Protein AF-A0A5S3VT58-F1 (afdb_monomer_lite)

Structure (mmCIF, N/CA/C/O backbone):
data_AF-A0A5S3VT58-F1
#
_entry.id   AF-A0A5S3VT58-F1
#
loop_
_atom_site.group_PDB
_atom_site.id
_atom_site.type_symbol
_atom_site.label_atom_id
_atom_site.label_alt_id
_atom_site.label_comp_id
_atom_site.label_asym_id
_atom_site.label_entity_id
_atom_site.label_seq_id
_atom_site.pdbx_PDB_ins_code
_atom_site.Cartn_x
_atom_site.Cartn_y
_atom_site.Cartn_z
_atom_site.occupancy
_atom_site.B_iso_or_equiv
_atom_site.auth_seq_id
_atom_site.auth_comp_id
_atom_site.auth_asym_id
_atom_site.auth_atom_id
_atom_site.pdbx_PDB_model_num
ATOM 1 N N . ILE A 1 1 ? -1.007 4.628 0.765 1.00 87.00 1 ILE A N 1
ATOM 2 C CA . ILE A 1 1 ? 0.013 4.463 -0.300 1.00 87.00 1 ILE A CA 1
ATOM 3 C C . ILE A 1 1 ? 0.334 5.782 -1.026 1.00 87.00 1 ILE A C 1
ATOM 5 O O . ILE A 1 1 ? 1.431 6.280 -0.851 1.00 87.00 1 ILE A O 1
ATOM 9 N N . TYR A 1 2 ? -0.573 6.399 -1.796 1.00 89.50 2 TYR A N 1
ATOM 10 C CA . TYR A 1 2 ? -0.174 7.473 -2.738 1.00 89.50 2 TYR A CA 1
ATOM 11 C C . TYR A 1 2 ? -0.137 8.914 -2.187 1.00 89.50 2 TYR A C 1
ATOM 13 O O . TYR A 1 2 ? 0.707 9.707 -2.595 1.00 89.50 2 TYR A O 1
ATOM 21 N N . ASN A 1 3 ? -1.019 9.267 -1.247 1.00 86.94 3 ASN A N 1
ATOM 22 C CA . ASN A 1 3 ? -1.286 10.679 -0.914 1.00 86.94 3 ASN A CA 1
ATOM 23 C C . ASN A 1 3 ? -0.472 11.248 0.259 1.00 86.94 3 ASN A C 1
ATOM 25 O O . ASN A 1 3 ? -0.556 12.441 0.529 1.00 86.94 3 ASN A O 1
ATOM 29 N N . LYS A 1 4 ? 0.302 10.418 0.969 1.00 86.00 4 LYS A N 1
ATOM 30 C CA . LYS A 1 4 ? 1.041 10.836 2.176 1.00 86.00 4 LYS A CA 1
ATOM 31 C C . LYS A 1 4 ? 2.525 11.142 1.940 1.00 86.00 4 LYS A C 1
ATOM 33 O O . LYS A 1 4 ? 3.234 11.449 2.885 1.00 86.00 4 LYS A O 1
ATOM 38 N N . GLY A 1 5 ? 3.009 11.048 0.699 1.00 86.12 5 GLY A N 1
ATOM 39 C CA . GLY A 1 5 ? 4.424 11.292 0.377 1.00 86.12 5 GLY A CA 1
ATOM 40 C C . GLY A 1 5 ? 5.396 10.233 0.914 1.00 86.12 5 GLY A C 1
ATOM 41 O O . GLY A 1 5 ? 6.604 10.390 0.776 1.00 86.12 5 GLY A O 1
ATOM 42 N N . PHE A 1 6 ? 4.881 9.151 1.498 1.00 91.69 6 PHE A N 1
ATOM 43 C CA . PHE A 1 6 ? 5.670 8.017 1.956 1.00 91.69 6 PHE A CA 1
ATOM 44 C C . PHE A 1 6 ? 6.186 7.186 0.785 1.00 91.69 6 PHE A C 1
ATOM 46 O O . PHE A 1 6 ? 5.546 7.071 -0.266 1.00 91.69 6 PHE A O 1
ATOM 53 N N . ASN A 1 7 ? 7.346 6.561 0.981 1.00 91.50 7 ASN 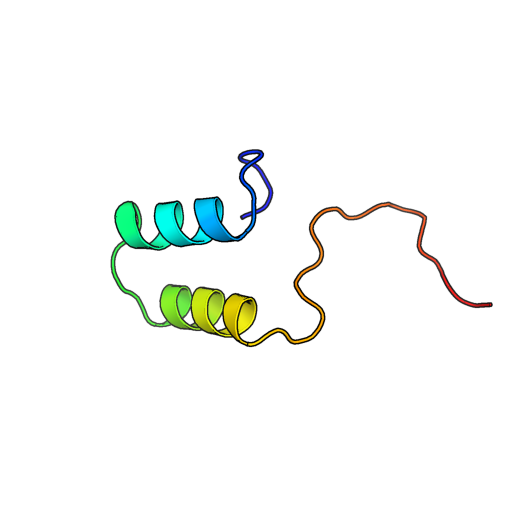A N 1
ATOM 54 C CA . ASN A 1 7 ? 7.782 5.500 0.084 1.00 91.50 7 ASN A CA 1
ATOM 55 C C . ASN A 1 7 ? 6.925 4.231 0.295 1.00 91.50 7 ASN A C 1
ATOM 57 O O . ASN A 1 7 ? 6.040 4.190 1.154 1.00 91.50 7 ASN A O 1
ATOM 61 N N . THR A 1 8 ? 7.144 3.203 -0.529 1.00 90.56 8 THR A N 1
ATOM 62 C CA . THR A 1 8 ? 6.326 1.981 -0.481 1.00 90.56 8 THR A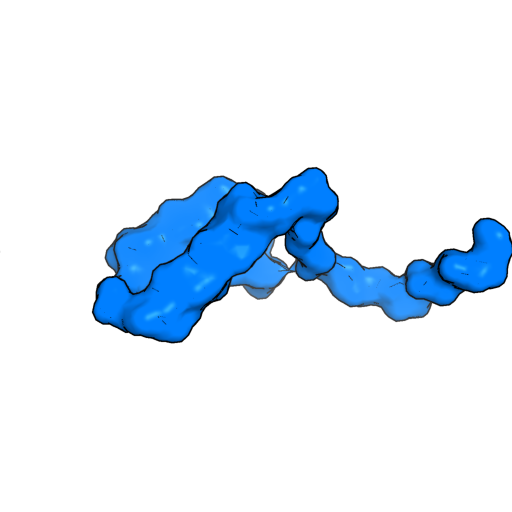 CA 1
ATOM 63 C C . THR A 1 8 ? 6.439 1.287 0.877 1.00 90.56 8 THR A C 1
ATOM 65 O O . THR A 1 8 ? 5.411 0.975 1.463 1.00 90.56 8 THR A O 1
ATOM 68 N N . THR A 1 9 ? 7.654 1.122 1.406 1.00 92.00 9 THR A N 1
ATOM 69 C CA . THR A 1 9 ? 7.908 0.482 2.706 1.00 92.00 9 THR A CA 1
ATOM 70 C C . THR A 1 9 ? 7.223 1.228 3.846 1.00 92.00 9 THR A C 1
ATOM 72 O O . THR A 1 9 ? 6.398 0.648 4.539 1.00 92.00 9 THR A O 1
ATOM 75 N N . GLN A 1 10 ? 7.457 2.537 3.952 1.00 94.12 10 GLN A N 1
ATOM 76 C CA . GLN A 1 10 ? 6.831 3.397 4.961 1.00 94.12 10 GLN A CA 1
ATOM 77 C C . GLN A 1 10 ? 5.302 3.386 4.863 1.00 94.12 10 GLN A C 1
ATOM 79 O O . GLN A 1 10 ? 4.603 3.453 5.867 1.00 94.12 10 GLN A O 1
ATOM 84 N N . SER A 1 11 ? 4.760 3.320 3.643 1.00 93.50 11 SER A N 1
ATOM 85 C CA . SER A 1 11 ? 3.313 3.243 3.453 1.00 93.50 11 SER A CA 1
ATOM 86 C C . SER A 1 11 ? 2.730 1.913 3.921 1.00 93.50 11 SER A C 1
ATOM 88 O O . SER A 1 11 ? 1.595 1.914 4.387 1.00 93.50 11 SER A O 1
ATOM 90 N N . LEU A 1 12 ? 3.457 0.805 3.742 1.00 93.31 12 LEU A N 1
ATOM 91 C CA . LEU A 1 12 ? 3.031 -0.522 4.190 1.00 93.31 12 LEU A CA 1
ATOM 92 C C . LEU A 1 12 ? 3.097 -0.624 5.714 1.00 93.31 12 LEU A C 1
ATOM 94 O O . LEU A 1 12 ? 2.104 -1.016 6.310 1.00 93.31 12 LEU A O 1
ATOM 98 N N . GLU A 1 13 ? 4.195 -0.176 6.326 1.00 93.75 13 GLU A N 1
ATOM 99 C CA . GLU A 1 13 ? 4.332 -0.098 7.789 1.00 93.75 13 GLU A CA 1
ATOM 100 C C . GLU A 1 13 ? 3.203 0.741 8.397 1.00 93.75 13 GLU A C 1
ATOM 102 O O . GLU A 1 13 ? 2.483 0.272 9.272 1.00 93.75 13 GLU A O 1
ATOM 107 N N . PHE A 1 14 ? 2.946 1.932 7.844 1.00 94.19 14 PHE A N 1
ATOM 108 C CA . PHE A 1 14 ? 1.849 2.787 8.303 1.00 94.19 14 PHE A CA 1
ATOM 109 C C . PHE A 1 14 ? 0.475 2.103 8.196 1.00 94.19 14 PHE A C 1
ATOM 111 O O . PHE A 1 14 ? -0.384 2.299 9.047 1.00 94.19 14 PHE A O 1
ATOM 118 N N . ILE A 1 15 ? 0.232 1.327 7.134 1.00 91.56 15 ILE A N 1
ATOM 119 C CA . ILE A 1 15 ? -1.032 0.597 6.952 1.00 91.56 15 ILE A CA 1
ATOM 120 C C . ILE A 1 15 ? -1.157 -0.544 7.963 1.00 91.56 15 ILE A C 1
ATOM 122 O O . ILE A 1 15 ? -2.242 -0.748 8.495 1.00 91.56 15 ILE A O 1
ATOM 126 N N . GLU A 1 16 ? -0.082 -1.283 8.221 1.00 91.38 16 GLU A N 1
ATOM 127 C CA . GLU A 1 16 ? -0.084 -2.397 9.173 1.00 91.38 16 GLU A CA 1
ATOM 128 C C . GLU A 1 16 ? -0.228 -1.914 10.629 1.00 91.38 16 GLU A C 1
ATOM 130 O O . GLU A 1 16 ? -0.866 -2.603 11.424 1.00 91.38 16 GLU A O 1
ATOM 135 N N . GLU A 1 17 ? 0.306 -0.734 10.964 1.00 93.19 17 GLU A N 1
ATOM 136 C CA 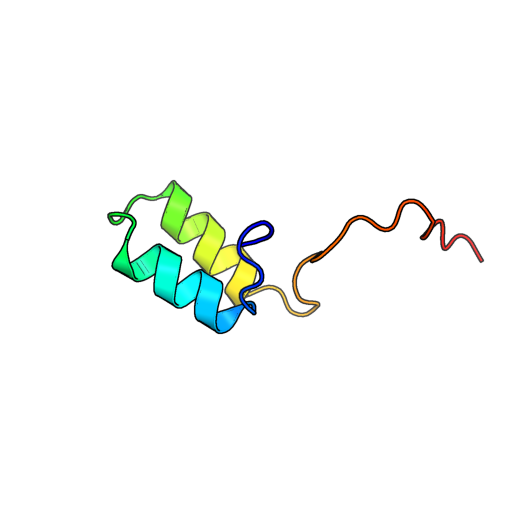. GLU A 1 17 ? 0.223 -0.138 12.307 1.00 93.19 17 GLU A CA 1
ATOM 137 C C . GLU A 1 17 ? -1.119 0.558 12.589 1.00 93.19 17 GLU A C 1
ATOM 139 O O . GLU A 1 17 ? -1.677 0.408 13.675 1.00 93.19 17 GLU A O 1
ATOM 144 N N . GLU A 1 18 ? -1.656 1.317 11.629 1.00 93.12 18 GLU A N 1
ATOM 145 C CA . GLU A 1 18 ? -2.817 2.193 11.866 1.00 93.12 18 GLU A CA 1
ATOM 146 C C . GLU A 1 18 ? -4.153 1.565 11.456 1.00 93.12 18 GLU A C 1
ATOM 148 O O . GLU A 1 18 ? -5.212 2.009 11.907 1.00 93.12 18 GLU A O 1
ATOM 153 N N . LEU A 1 19 ? -4.135 0.549 10.586 1.00 90.88 19 LEU A N 1
ATOM 154 C CA . LEU A 1 19 ? -5.337 -0.150 10.136 1.00 90.88 19 LEU A CA 1
ATOM 155 C C . LEU A 1 19 ? -5.365 -1.570 10.699 1.00 90.88 19 LEU A C 1
ATOM 157 O O . LEU A 1 19 ? -4.420 -2.348 10.561 1.00 90.88 19 LEU A O 1
ATOM 161 N N . SER A 1 20 ? -6.503 -1.935 11.286 1.00 92.31 20 SER A N 1
ATOM 162 C CA . SER A 1 20 ? -6.756 -3.287 11.782 1.00 92.31 20 SER A CA 1
ATOM 163 C C . SER A 1 20 ? -6.650 -4.334 10.673 1.00 9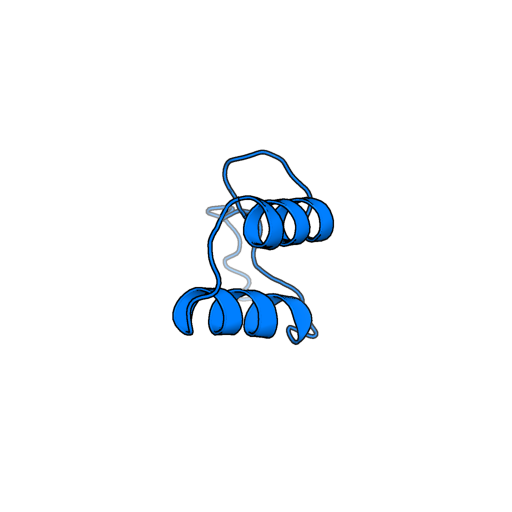2.31 20 SER A C 1
ATOM 165 O O . SER A 1 20 ? -6.906 -4.042 9.505 1.00 92.31 20 SER A O 1
ATOM 167 N N . ALA A 1 21 ? -6.326 -5.571 11.052 1.00 93.50 21 ALA A N 1
ATOM 168 C CA . ALA A 1 21 ? -6.283 -6.684 10.114 1.00 93.50 21 ALA A CA 1
ATOM 169 C C . ALA A 1 21 ? -7.656 -6.976 9.513 1.00 93.50 21 ALA A C 1
ATOM 171 O O . ALA A 1 21 ? -8.615 -7.237 10.239 1.00 93.50 21 ALA A O 1
ATOM 172 N N . THR A 1 22 ? -7.724 -6.907 8.187 1.00 96.44 22 THR A N 1
ATOM 173 C CA . THR A 1 22 ? -8.889 -7.254 7.377 1.00 96.44 22 THR A CA 1
ATOM 174 C C . THR A 1 22 ? -8.415 -7.955 6.111 1.00 96.44 22 THR A C 1
ATOM 176 O O . THR A 1 22 ? -7.316 -7.676 5.624 1.00 96.44 22 THR A O 1
ATOM 179 N N . ASP A 1 23 ? -9.263 -8.818 5.5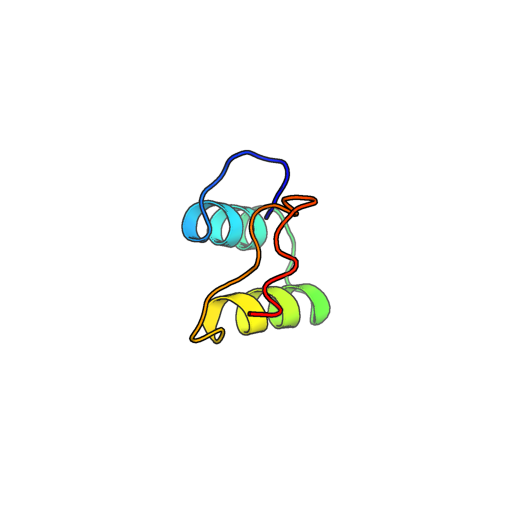52 1.00 95.00 23 ASP A N 1
ATOM 180 C CA . ASP A 1 23 ? -8.948 -9.562 4.328 1.00 95.00 23 ASP A CA 1
ATOM 181 C C . ASP A 1 23 ? -8.580 -8.617 3.171 1.00 95.00 23 ASP A C 1
ATOM 183 O O . ASP A 1 23 ? -7.590 -8.825 2.474 1.00 95.00 23 ASP A O 1
ATOM 187 N N . GLU A 1 24 ? -9.315 -7.509 3.028 1.00 95.00 24 GLU A N 1
ATOM 188 C CA . GLU A 1 24 ? -9.061 -6.494 1.997 1.00 95.00 24 GLU A CA 1
ATOM 189 C C . GLU A 1 24 ? -7.704 -5.797 2.179 1.00 95.00 24 GLU A C 1
ATOM 191 O O . GLU A 1 24 ? -6.990 -5.530 1.209 1.00 95.00 24 GLU A O 1
ATOM 196 N N . ARG A 1 25 ? -7.319 -5.487 3.426 1.00 94.25 25 ARG A N 1
ATOM 197 C CA . ARG A 1 25 ? -6.013 -4.881 3.720 1.00 94.25 25 ARG A CA 1
ATOM 198 C C . ARG A 1 25 ? -4.899 -5.848 3.347 1.00 94.25 25 ARG A C 1
ATOM 200 O O . ARG A 1 25 ? -3.925 -5.443 2.712 1.00 94.25 25 ARG A O 1
ATOM 207 N N . ASP A 1 26 ? -5.044 -7.103 3.747 1.00 94.44 26 ASP A N 1
ATOM 208 C CA . ASP A 1 26 ? -4.034 -8.130 3.534 1.00 94.44 26 ASP A CA 1
ATOM 209 C C . ASP A 1 26 ? -3.873 -8.442 2.040 1.00 94.44 26 ASP A C 1
ATOM 211 O O . ASP A 1 26 ? -2.744 -8.607 1.569 1.00 94.44 26 ASP A O 1
ATOM 215 N N . GLU A 1 27 ? -4.957 -8.397 1.262 1.00 95.75 27 GLU A N 1
ATOM 216 C CA . GLU A 1 27 ? -4.916 -8.490 -0.200 1.00 95.75 27 GLU A CA 1
ATOM 217 C C . GLU A 1 27 ? -4.121 -7.333 -0.826 1.00 95.75 27 GLU A C 1
ATOM 219 O O . GLU A 1 27 ? -3.223 -7.566 -1.638 1.00 95.75 27 GLU A O 1
ATOM 224 N N . ILE A 1 28 ? -4.370 -6.086 -0.407 1.00 93.44 28 ILE A N 1
ATOM 225 C CA . ILE A 1 28 ? -3.631 -4.911 -0.899 1.00 93.44 28 ILE A CA 1
ATOM 226 C C . ILE A 1 28 ? -2.141 -5.010 -0.545 1.00 93.44 28 ILE A C 1
ATOM 228 O O . ILE A 1 28 ? -1.283 -4.748 -1.391 1.00 93.44 28 ILE A O 1
ATOM 232 N N . VAL A 1 29 ? -1.810 -5.376 0.696 1.00 93.44 29 VAL A N 1
ATOM 233 C CA . VAL A 1 29 ? -0.416 -5.516 1.151 1.00 93.44 29 VAL A CA 1
ATOM 234 C C . VAL A 1 29 ? 0.295 -6.618 0.368 1.00 93.44 29 VAL A C 1
ATOM 236 O O . VAL A 1 29 ? 1.412 -6.402 -0.111 1.00 93.44 29 VAL A O 1
ATOM 239 N N . THR A 1 30 ? -0.364 -7.762 0.181 1.00 94.62 30 THR A N 1
ATOM 240 C CA . THR A 1 30 ? 0.162 -8.896 -0.589 1.00 94.62 30 THR A CA 1
ATOM 241 C C . THR A 1 30 ? 0.395 -8.503 -2.042 1.00 94.62 30 THR A C 1
ATOM 243 O O . THR A 1 30 ? 1.493 -8.696 -2.556 1.00 94.62 30 THR A O 1
ATOM 246 N N . PHE A 1 31 ? -0.580 -7.858 -2.685 1.00 94.50 31 PHE A N 1
ATOM 247 C CA . PHE A 1 31 ? -0.456 -7.367 -4.058 1.00 94.50 31 PHE A CA 1
ATOM 248 C C . PHE A 1 31 ? 0.762 -6.452 -4.243 1.00 94.50 31 PHE A C 1
ATOM 250 O O . PHE A 1 31 ? 1.511 -6.584 -5.211 1.00 94.50 31 PHE A O 1
ATOM 257 N N . ILE A 1 32 ? 0.984 -5.521 -3.311 1.00 93.06 32 ILE A N 1
ATOM 258 C CA . ILE A 1 32 ? 2.107 -4.581 -3.394 1.00 93.06 32 ILE A CA 1
ATOM 259 C C . ILE A 1 32 ? 3.447 -5.297 -3.181 1.00 93.06 32 ILE A C 1
ATOM 261 O O . ILE A 1 32 ? 4.406 -4.975 -3.884 1.00 93.06 32 ILE A O 1
ATOM 265 N N . ARG A 1 33 ? 3.526 -6.241 -2.231 1.00 91.62 33 ARG A N 1
ATOM 266 C CA . ARG A 1 33 ? 4.754 -6.995 -1.919 1.00 91.62 33 ARG A CA 1
ATOM 267 C C . ARG A 1 33 ? 5.150 -7.960 -3.037 1.00 91.62 33 ARG A C 1
ATOM 269 O O . ARG A 1 33 ? 6.328 -8.037 -3.368 1.00 91.62 33 ARG A O 1
ATOM 276 N N . GLU A 1 34 ? 4.177 -8.629 -3.647 1.00 95.00 34 GLU A N 1
ATOM 277 C CA . GLU A 1 34 ? 4.392 -9.618 -4.713 1.00 95.00 34 GLU A CA 1
ATOM 278 C C . GLU A 1 34 ? 4.509 -8.987 -6.113 1.00 95.00 34 GLU A C 1
ATOM 280 O O . GLU A 1 34 ? 4.791 -9.675 -7.099 1.00 95.00 34 GLU A O 1
ATOM 285 N N . SER A 1 35 ? 4.316 -7.669 -6.249 1.00 92.75 35 SER A N 1
ATOM 286 C CA . SER A 1 35 ? 4.440 -7.015 -7.552 1.00 92.75 35 SER A CA 1
ATOM 287 C C . SER A 1 35 ? 5.900 -6.949 -8.018 1.00 92.75 35 SER A C 1
ATOM 289 O O . SER A 1 35 ? 6.655 -6.045 -7.653 1.00 92.75 35 SER A O 1
ATOM 291 N N . GLY A 1 36 ? 6.285 -7.853 -8.923 1.00 90.12 36 GLY A N 1
ATOM 292 C CA . GLY A 1 36 ? 7.642 -7.921 -9.483 1.00 90.12 36 GLY A CA 1
ATOM 293 C C . GLY A 1 36 ? 8.086 -6.690 -10.290 1.00 90.12 36 GLY A C 1
ATOM 294 O O . GLY A 1 36 ? 9.282 -6.478 -10.472 1.00 90.12 36 GLY A O 1
ATOM 295 N N . ARG A 1 37 ? 7.150 -5.853 -10.762 1.00 91.31 37 ARG A N 1
ATOM 296 C CA . ARG A 1 37 ? 7.446 -4.566 -11.433 1.00 91.31 37 ARG A CA 1
ATOM 297 C C . ARG A 1 37 ? 7.145 -3.349 -10.549 1.00 91.31 37 ARG A C 1
ATOM 299 O O . ARG A 1 37 ? 7.328 -2.213 -10.981 1.00 91.31 37 ARG A O 1
ATOM 306 N N . GLY A 1 38 ? 6.695 -3.576 -9.316 1.00 88.81 38 GLY A N 1
ATOM 307 C CA . GLY A 1 38 ? 6.226 -2.536 -8.409 1.00 88.81 38 GLY A CA 1
ATOM 308 C C . GLY A 1 38 ? 4.835 -1.997 -8.761 1.00 88.81 38 GLY A C 1
ATOM 309 O O . GLY A 1 38 ? 4.088 -2.576 -9.548 1.00 88.81 38 GLY A O 1
ATOM 310 N N . ILE A 1 39 ? 4.463 -0.882 -8.133 1.00 91.19 39 ILE A N 1
ATOM 311 C CA . ILE A 1 39 ? 3.145 -0.247 -8.280 1.00 91.19 39 ILE A CA 1
ATOM 312 C C . ILE A 1 39 ? 3.261 1.158 -8.875 1.00 91.19 39 ILE A C 1
ATOM 314 O O . ILE A 1 39 ? 4.257 1.857 -8.672 1.00 91.19 39 ILE A O 1
ATOM 318 N N . ILE A 1 40 ? 2.216 1.598 -9.575 1.00 89.25 40 ILE A N 1
ATOM 319 C CA . ILE A 1 40 ? 2.151 2.926 -10.200 1.00 89.25 40 ILE A CA 1
ATOM 320 C C . ILE A 1 40 ? 2.042 3.996 -9.110 1.00 89.25 40 ILE A C 1
ATOM 322 O O . ILE A 1 40 ? 1.010 4.112 -8.465 1.00 89.25 40 ILE A O 1
ATOM 326 N N . LYS A 1 41 ? 3.084 4.811 -8.906 1.00 81.50 41 LYS A N 1
ATOM 327 C CA . LYS A 1 41 ? 3.114 5.822 -7.825 1.00 81.50 41 LYS A CA 1
ATOM 328 C C . LYS A 1 41 ? 2.425 7.144 -8.160 1.00 81.50 41 LYS A C 1
ATOM 330 O O . LYS A 1 41 ? 1.928 7.819 -7.263 1.00 81.50 41 LYS A O 1
ATOM 335 N N . ARG A 1 42 ? 2.426 7.541 -9.430 1.00 74.81 42 ARG A N 1
ATOM 336 C CA . ARG A 1 42 ? 1.756 8.744 -9.933 1.00 74.81 42 ARG A CA 1
ATOM 337 C C . ARG A 1 42 ? 1.226 8.457 -11.324 1.00 74.81 42 ARG A C 1
ATOM 339 O O . ARG A 1 42 ? 1.946 7.910 -12.150 1.00 74.81 42 ARG A O 1
ATOM 346 N N . PHE A 1 43 ? 0.001 8.893 -11.584 1.00 66.19 43 PHE A N 1
ATOM 347 C CA . PHE A 1 43 ? -0.486 9.023 -12.947 1.00 66.19 43 PHE A CA 1
ATOM 348 C C . PHE A 1 43 ? 0.136 10.285 -13.556 1.00 66.19 43 PHE A C 1
ATOM 350 O O . PHE A 1 43 ? -0.304 11.404 -13.285 1.00 66.19 43 PHE A O 1
ATOM 357 N N . THR A 1 44 ? 1.201 10.129 -14.337 1.00 60.44 44 THR A N 1
ATOM 358 C CA . THR A 1 44 ? 1.624 11.157 -15.288 1.00 60.44 44 THR A CA 1
ATOM 359 C C . THR A 1 44 ? 0.709 11.041 -16.498 1.00 60.44 44 THR A C 1
ATOM 361 O O . THR A 1 44 ? 0.730 10.030 -17.195 1.00 60.44 44 THR A O 1
ATOM 364 N N . LYS A 1 45 ? -0.126 12.058 -16.743 1.00 53.00 45 LYS A N 1
ATOM 365 C CA . LYS A 1 45 ? -1.010 12.151 -17.920 1.00 53.00 45 LYS A CA 1
ATOM 366 C C . LYS A 1 45 ? -0.190 12.365 -19.209 1.00 53.00 45 LYS A C 1
ATOM 368 O O . LYS A 1 45 ? -0.302 13.404 -19.848 1.00 53.00 45 LYS A O 1
ATOM 373 N N . GLY A 1 46 ? 0.683 11.418 -19.538 1.00 53.75 46 GLY A N 1
ATOM 374 C CA . GLY A 1 46 ? 1.623 11.516 -20.653 1.00 53.75 46 GLY A CA 1
ATOM 375 C C . GLY A 1 46 ? 2.372 10.231 -21.007 1.00 53.75 46 GLY A C 1
ATOM 376 O O . GLY A 1 46 ? 3.102 10.245 -21.984 1.00 53.75 46 GLY A O 1
ATOM 377 N N . SER A 1 47 ? 2.198 9.127 -20.276 1.00 51.88 47 SER A N 1
ATOM 378 C CA . SER A 1 47 ? 2.771 7.834 -20.679 1.00 51.88 47 SER A CA 1
ATOM 379 C C . SER A 1 47 ? 1.789 7.088 -21.582 1.00 51.88 47 SER A C 1
ATOM 381 O O . SER A 1 47 ? 1.193 6.090 -21.184 1.00 51.88 47 SER A O 1
ATOM 383 N N . THR A 1 48 ? 1.572 7.642 -22.774 1.00 51.19 48 THR A N 1
ATOM 384 C CA . THR A 1 48 ? 1.140 6.877 -23.944 1.00 51.19 48 THR A CA 1
ATOM 385 C C . THR A 1 48 ? 2.424 6.357 -24.587 1.00 51.19 48 THR A C 1
ATOM 387 O O . THR A 1 48 ? 2.943 6.987 -25.497 1.00 51.19 48 THR A O 1
ATOM 390 N N . ASP A 1 49 ? 2.993 5.278 -24.055 1.00 54.12 49 ASP A N 1
ATOM 391 C CA . ASP A 1 49 ? 4.071 4.556 -24.745 1.00 54.12 49 ASP A CA 1
ATOM 392 C C . ASP A 1 49 ? 3.405 3.534 -25.680 1.00 54.12 49 ASP A C 1
ATOM 394 O O . ASP A 1 49 ? 3.285 2.350 -25.373 1.00 54.12 49 ASP A O 1
ATOM 398 N N . ASP A 1 50 ? 2.867 4.060 -26.781 1.00 48.94 50 ASP A N 1
ATOM 399 C CA . ASP A 1 50 ? 2.843 3.381 -28.074 1.00 48.94 50 ASP A CA 1
ATOM 400 C C . ASP A 1 50 ? 3.968 4.038 -28.893 1.00 48.94 50 ASP A C 1
ATOM 402 O O . ASP A 1 50 ? 3.722 5.043 -29.556 1.00 48.94 50 ASP A O 1
ATOM 406 N N . GLU A 1 51 ? 5.197 3.527 -28.766 1.00 41.72 51 GLU A N 1
ATOM 407 C CA . GLU A 1 51 ? 6.251 3.493 -29.804 1.00 41.72 51 GLU A CA 1
ATOM 408 C C . GLU A 1 51 ? 7.351 2.486 -29.425 1.00 41.72 51 GLU A C 1
ATOM 410 O O . GLU A 1 51 ? 7.967 2.628 -28.345 1.00 41.72 51 GLU A O 1
#

Foldseek 3Di:
DAPPPDDPVVVLVCCPVVPDDDPVNVVVSCCQVPPPVHDDRDPDVPPPPPD

Radius of gyration: 13.3 Å;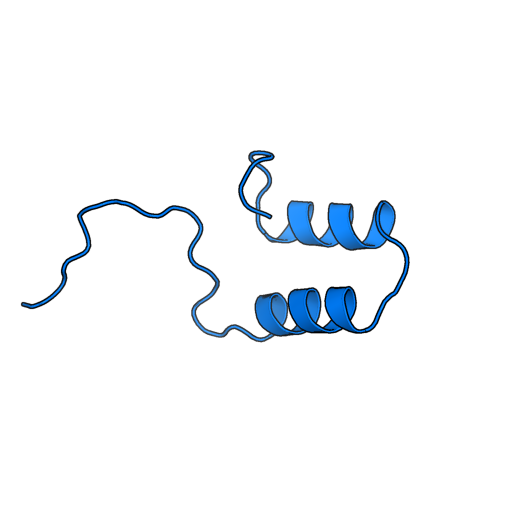 chains: 1; bounding box: 17×22×42 Å

Secondary structure (DSSP, 8-state):
--TT---HHHHHHHHHHHS---HHHHHHHHHHHH-TT-------TT-----

Sequence (51 aa):
IYNKGFNTTQSLEFIEEELSATDERDEIVTFIRESGRGIIKRFTKGSTDDE

pLDDT: mean 84.78, std 15.18, range [41.72, 96.44]